Protein AF-A0A075LSC9-F1 (afdb_monomer)

Mean predicted aligned error: 6.49 Å

InterPro domains:
  IPR025498 Protein of unknown function DUF4389 [PF14333] (5-77)

pLDDT: mean 89.45, std 14.28, range [47.25, 98.25]

Secondary structure (DSSP, 8-state):
--HHHHHHHHHHHHHHHHHHHHHHHHHHHHHHHHHHHHHHHHSS--HH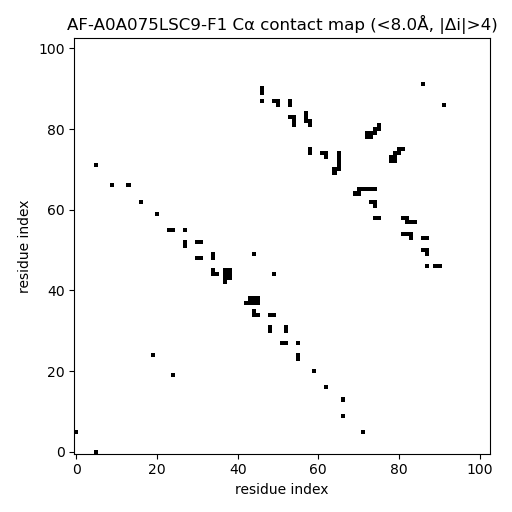HHHHHHHHHHHHHHHHHHHTTS-SPPPTTSSSPP--SS--HHHHHHHS-------

Sequence (103 aa):
MGERIEALVRLPLAILYSIILGIWGFVVEIVVIFHWFYALIFGKRSKSLADFANTYVTYQYDVNRYLYLVTNERAWPAGKELRTLEPTDLEQNVKAPQHPSQL

Foldseek 3Di:
DDPVVLVVVLPVVVVVVCVVLVVLVVVLVVLVVVQVVVCVVVVDGDQVSVVSNQLSVQQVVQCCCSNVVVDSADGPPVHDDRDGPDHPVVVVVVVDDPPPPPD

Solvent-accessible surface area (backbone atoms only — not comparable to full-atom values): 6107 Å² total; per-residue (Å²): 133,57,73,72,55,52,61,58,56,42,57,66,48,49,55,53,50,49,53,52,51,50,58,55,43,55,53,43,54,56,48,49,54,54,46,52,53,43,25,67,76,69,73,46,75,60,62,70,62,50,53,54,48,45,37,52,54,33,47,51,51,42,41,46,35,32,75,71,69,74,38,89,60,46,35,64,92,80,48,45,75,90,55,67,84,69,82,56,72,70,56,50,67,71,66,50,71,82,69,71,81,80,123

Organism: NCBI:txid1343739

Structure (mmCIF, N/CA/C/O backbone):
data_AF-A0A075LSC9-F1
#
_entry.id   AF-A0A075LSC9-F1
#
loop_
_atom_site.group_PDB
_atom_site.id
_atom_site.type_symbol
_atom_site.label_atom_id
_atom_site.label_alt_id
_atom_site.label_comp_id
_atom_site.label_asym_id
_atom_site.label_entity_id
_atom_site.label_seq_id
_atom_site.pdbx_PDB_ins_code
_atom_site.Cartn_x
_atom_site.Cartn_y
_atom_site.Cartn_z
_atom_site.occupancy
_atom_site.B_iso_or_equiv
_atom_site.auth_seq_id
_atom_site.auth_comp_id
_atom_site.auth_asym_id
_atom_site.auth_atom_id
_atom_site.pdbx_PDB_model_num
ATOM 1 N N . MET A 1 1 ? 11.894 4.761 -21.439 1.00 70.12 1 MET A N 1
ATOM 2 C CA . MET A 1 1 ? 12.818 3.635 -21.169 1.00 70.12 1 MET A CA 1
ATOM 3 C C . MET A 1 1 ? 12.284 2.425 -21.924 1.00 70.12 1 MET A C 1
ATOM 5 O O . MET A 1 1 ? 11.075 2.344 -22.072 1.00 70.12 1 MET A O 1
ATOM 9 N N . GLY A 1 2 ? 13.126 1.550 -22.477 1.00 89.25 2 GLY A N 1
ATOM 10 C CA . GLY A 1 2 ? 12.620 0.353 -23.165 1.00 89.25 2 GLY A CA 1
ATOM 11 C C . GLY A 1 2 ? 12.104 -0.698 -22.176 1.00 89.25 2 GLY A C 1
ATOM 12 O O . GLY A 1 2 ? 12.625 -0.780 -21.065 1.00 89.25 2 GLY A O 1
ATOM 13 N N . GLU A 1 3 ? 11.151 -1.537 -22.598 1.00 91.88 3 GLU A N 1
ATOM 14 C CA . GLU A 1 3 ? 10.547 -2.616 -21.782 1.00 91.88 3 GLU A CA 1
ATOM 15 C C . GLU A 1 3 ? 11.590 -3.487 -21.063 1.00 91.88 3 GLU A C 1
ATOM 17 O O . GLU A 1 3 ? 11.474 -3.802 -19.880 1.00 91.88 3 GLU A O 1
ATOM 22 N N . ARG A 1 4 ? 12.678 -3.818 -21.767 1.00 93.38 4 ARG A N 1
ATOM 23 C CA . ARG A 1 4 ? 13.779 -4.641 -21.244 1.00 93.38 4 ARG A CA 1
ATOM 24 C C . ARG A 1 4 ? 14.514 -3.977 -20.080 1.00 93.38 4 ARG A C 1
ATOM 26 O O . ARG A 1 4 ? 14.907 -4.655 -19.140 1.00 93.38 4 ARG A O 1
ATOM 33 N N . ILE A 1 5 ? 14.706 -2.661 -20.146 1.00 94.12 5 ILE A N 1
ATOM 34 C CA . ILE A 1 5 ? 15.394 -1.910 -19.092 1.00 94.12 5 ILE A CA 1
ATOM 35 C C . ILE A 1 5 ? 14.485 -1.808 -17.866 1.00 94.12 5 ILE A C 1
ATOM 37 O O . ILE A 1 5 ? 14.956 -2.010 -16.752 1.00 94.12 5 ILE A O 1
ATOM 41 N N . GLU A 1 6 ? 13.184 -1.573 -18.056 1.00 95.38 6 GLU A N 1
ATOM 42 C CA . GLU A 1 6 ? 12.239 -1.513 -16.934 1.00 95.38 6 GLU A CA 1
ATOM 43 C C . GLU A 1 6 ? 12.130 -2.864 -16.214 1.00 95.38 6 GLU A C 1
ATOM 45 O O . GLU A 1 6 ? 12.089 -2.918 -14.988 1.00 95.38 6 GLU A O 1
ATOM 50 N N . ALA A 1 7 ? 12.159 -3.978 -16.953 1.00 92.38 7 ALA A N 1
ATOM 51 C CA . ALA A 1 7 ? 12.226 -5.314 -16.362 1.00 92.38 7 ALA A CA 1
ATOM 52 C C . ALA A 1 7 ? 13.481 -5.522 -15.488 1.00 92.38 7 ALA A C 1
ATOM 54 O O . ALA A 1 7 ? 13.388 -6.148 -14.436 1.00 92.38 7 ALA A O 1
ATOM 55 N N . LEU A 1 8 ? 14.634 -4.961 -15.869 1.00 94.44 8 LEU A N 1
ATOM 56 C CA . LEU A 1 8 ? 15.851 -5.013 -15.047 1.00 94.44 8 LEU A CA 1
ATOM 57 C C . LEU A 1 8 ? 15.752 -4.105 -13.811 1.00 94.44 8 LEU A C 1
ATOM 59 O O . LE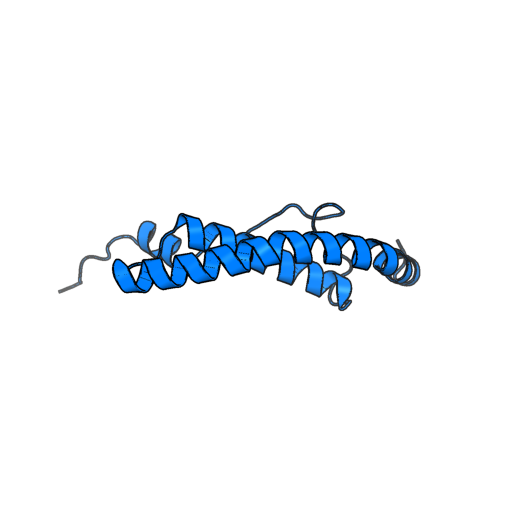U A 1 8 ? 16.127 -4.513 -12.714 1.00 94.44 8 LEU A O 1
ATOM 63 N N . VAL A 1 9 ? 15.203 -2.897 -13.966 1.00 95.31 9 VAL A N 1
ATOM 64 C CA . VAL A 1 9 ? 15.002 -1.927 -12.872 1.00 95.31 9 VAL A CA 1
ATOM 65 C C . VAL A 1 9 ? 13.983 -2.425 -11.838 1.00 95.31 9 VAL A C 1
ATOM 67 O O . VAL A 1 9 ? 14.060 -2.057 -10.664 1.00 95.31 9 VAL A O 1
ATOM 70 N N . ARG A 1 10 ? 13.063 -3.320 -12.223 1.00 94.75 10 ARG A N 1
ATOM 71 C CA . ARG A 1 10 ? 12.140 -3.981 -11.289 1.00 94.75 10 ARG A CA 1
ATOM 72 C C . ARG A 1 10 ? 12.842 -4.762 -10.189 1.00 94.75 10 ARG A C 1
ATOM 74 O O . ARG A 1 10 ? 12.304 -4.786 -9.094 1.00 94.75 10 ARG A O 1
ATOM 81 N N . LEU A 1 11 ? 14.011 -5.359 -10.422 1.00 95.38 11 LEU A N 1
ATOM 82 C CA . LEU A 1 11 ? 14.684 -6.187 -9.411 1.00 95.38 11 LEU A CA 1
ATOM 83 C C . LEU A 1 11 ? 15.062 -5.409 -8.134 1.00 95.38 11 LEU A C 1
ATOM 85 O O . LEU A 1 11 ? 14.611 -5.796 -7.055 1.00 95.38 11 LEU A O 1
ATOM 89 N N . PRO A 1 12 ? 15.822 -4.297 -8.201 1.00 96.75 12 PRO A N 1
ATOM 90 C CA . PRO A 1 12 ? 16.109 -3.505 -7.006 1.00 96.75 12 PRO A CA 1
ATOM 91 C C . PRO A 1 12 ? 14.850 -2.845 -6.425 1.00 96.75 12 PRO A C 1
ATOM 93 O O . PRO A 1 12 ? 14.710 -2.761 -5.205 1.00 96.75 12 PRO A O 1
ATOM 96 N N . LEU A 1 13 ? 13.904 -2.419 -7.271 1.00 96.56 13 LEU A N 1
ATOM 97 C CA . LEU A 1 13 ? 12.643 -1.844 -6.793 1.00 96.56 13 LEU A CA 1
ATOM 98 C C . LEU A 1 13 ? 11.758 -2.871 -6.083 1.00 96.56 13 LEU A C 1
ATOM 100 O O . LEU A 1 13 ? 11.090 -2.516 -5.120 1.00 96.56 13 LEU A O 1
ATOM 104 N N . ALA A 1 14 ? 11.783 -4.139 -6.493 1.00 96.88 14 ALA A N 1
ATOM 105 C CA . ALA A 1 14 ? 11.066 -5.212 -5.816 1.00 96.88 14 ALA A CA 1
ATOM 106 C C . ALA A 1 14 ? 11.551 -5.365 -4.376 1.00 96.88 14 ALA A C 1
ATOM 108 O O . ALA A 1 14 ? 10.730 -5.471 -3.469 1.00 96.88 14 ALA A O 1
ATOM 109 N N . ILE A 1 15 ? 12.866 -5.302 -4.151 1.00 97.69 15 ILE A N 1
ATOM 110 C CA . ILE A 1 15 ? 13.450 -5.347 -2.805 1.00 97.69 15 ILE A CA 1
ATOM 111 C C . ILE A 1 15 ? 12.982 -4.140 -1.984 1.00 97.69 15 ILE A C 1
ATOM 113 O O . ILE A 1 15 ? 12.474 -4.313 -0.878 1.00 97.69 15 ILE A O 1
ATOM 117 N N . LEU A 1 16 ? 13.089 -2.928 -2.541 1.00 97.50 16 LEU A N 1
ATOM 118 C CA . LEU A 1 16 ? 12.649 -1.703 -1.870 1.00 97.50 16 LEU A CA 1
ATOM 119 C C . LEU A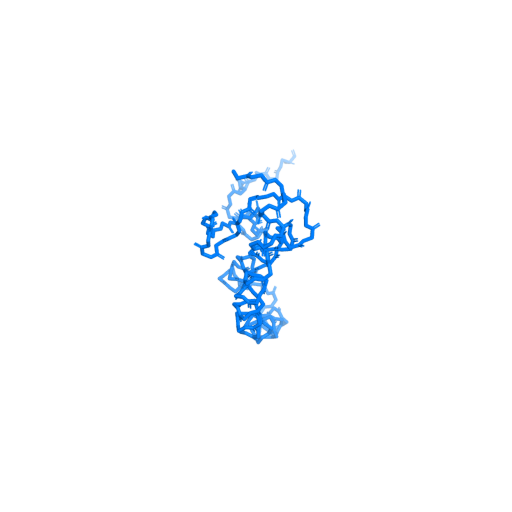 1 16 ? 11.165 -1.768 -1.480 1.00 97.50 16 LEU A C 1
ATOM 121 O O . LEU A 1 16 ? 10.818 -1.544 -0.321 1.00 97.50 16 LEU A O 1
ATOM 125 N N . TYR A 1 17 ? 10.290 -2.107 -2.428 1.00 97.69 17 TYR A N 1
ATOM 126 C CA . TYR A 1 17 ? 8.857 -2.194 -2.174 1.00 97.69 17 TYR A CA 1
ATOM 127 C C . TYR A 1 17 ? 8.508 -3.309 -1.192 1.00 97.69 17 TYR A C 1
ATOM 129 O O . TYR A 1 17 ? 7.618 -3.117 -0.371 1.00 97.69 17 TYR A O 1
ATOM 137 N N . SER A 1 18 ? 9.221 -4.437 -1.217 1.00 97.00 18 SER A N 1
ATOM 138 C CA . SER A 1 18 ? 8.998 -5.532 -0.265 1.00 97.00 18 SER A CA 1
ATOM 139 C C . SER A 1 18 ? 9.302 -5.100 1.170 1.00 97.00 18 SER A C 1
ATOM 141 O O . SER A 1 18 ? 8.549 -5.435 2.079 1.00 97.00 18 SER A O 1
ATOM 143 N N . ILE A 1 19 ? 10.358 -4.306 1.381 1.00 98.06 19 ILE A N 1
ATOM 144 C CA . ILE A 1 19 ? 10.688 -3.748 2.702 1.00 98.06 19 ILE A CA 1
ATOM 145 C C . ILE A 1 19 ? 9.591 -2.783 3.168 1.00 98.06 19 ILE A C 1
ATOM 147 O O . ILE A 1 19 ? 9.112 -2.899 4.296 1.00 98.06 19 ILE A O 1
ATOM 151 N N . ILE A 1 20 ? 9.157 -1.860 2.302 1.00 97.62 20 ILE A N 1
ATOM 152 C CA . ILE A 1 20 ? 8.105 -0.887 2.639 1.00 97.62 20 ILE A CA 1
ATOM 153 C C . ILE A 1 20 ? 6.787 -1.609 2.951 1.00 97.62 20 ILE A C 1
ATOM 155 O O . ILE A 1 20 ? 6.173 -1.344 3.985 1.00 97.62 20 ILE A O 1
ATOM 159 N N . LEU A 1 21 ? 6.370 -2.543 2.090 1.00 97.88 21 LEU A N 1
ATOM 160 C CA . LEU A 1 21 ? 5.150 -3.327 2.283 1.00 97.88 21 LEU A CA 1
ATOM 161 C C . LEU A 1 21 ? 5.213 -4.206 3.526 1.00 97.88 21 LEU A C 1
ATOM 163 O O . LEU A 1 21 ? 4.190 -4.346 4.188 1.00 97.88 21 LEU A O 1
ATOM 167 N N . GLY A 1 22 ? 6.377 -4.772 3.850 1.00 97.81 22 GLY A N 1
ATOM 168 C CA . GLY A 1 22 ? 6.563 -5.590 5.043 1.00 97.81 22 GLY A CA 1
ATOM 169 C C . GLY A 1 22 ? 6.416 -4.777 6.327 1.00 97.81 22 GLY A C 1
ATOM 170 O O . GLY A 1 22 ? 5.633 -5.141 7.198 1.00 97.81 22 GLY A O 1
ATOM 171 N N . ILE A 1 23 ? 7.115 -3.641 6.431 1.00 98.25 23 ILE A N 1
ATOM 172 C CA . ILE A 1 23 ? 7.067 -2.793 7.633 1.00 98.25 23 ILE A CA 1
ATOM 173 C C . ILE A 1 23 ? 5.680 -2.162 7.799 1.00 98.25 23 ILE A C 1
ATOM 175 O O . ILE A 1 23 ? 5.089 -2.242 8.875 1.00 98.25 23 ILE A O 1
ATOM 179 N N . TRP A 1 24 ? 5.138 -1.542 6.744 1.00 98.12 24 TRP A N 1
ATOM 180 C CA . TRP A 1 24 ? 3.820 -0.906 6.819 1.00 98.12 24 TRP A CA 1
ATOM 181 C C . TRP A 1 24 ? 2.711 -1.953 6.981 1.00 98.12 24 TRP A C 1
ATOM 183 O O . TRP A 1 24 ? 1.810 -1.769 7.796 1.00 98.12 24 TRP A O 1
ATOM 193 N N . GLY A 1 25 ? 2.817 -3.089 6.288 1.00 97.94 25 GLY A N 1
ATOM 194 C CA . GLY A 1 25 ? 1.874 -4.201 6.402 1.00 97.94 25 GLY A CA 1
ATOM 195 C C . GLY A 1 25 ? 1.791 -4.752 7.814 1.00 97.94 25 GLY A C 1
ATOM 196 O O . GLY A 1 25 ? 0.693 -4.880 8.340 1.00 97.94 25 GLY A O 1
ATOM 197 N N . PHE A 1 26 ? 2.931 -4.948 8.478 1.00 98.25 26 PHE A N 1
ATOM 198 C CA . PHE A 1 26 ? 2.959 -5.380 9.874 1.00 98.25 26 PHE A CA 1
ATOM 199 C C . PHE A 1 26 ? 2.205 -4.415 10.806 1.00 98.25 26 PHE A C 1
ATOM 201 O O . PHE A 1 26 ? 1.427 -4.835 11.663 1.00 98.25 26 PHE A O 1
ATOM 208 N N . VAL A 1 27 ? 2.370 -3.102 10.614 1.00 98.25 27 VAL A N 1
ATOM 209 C CA . VAL A 1 27 ? 1.608 -2.095 11.374 1.00 98.25 27 VAL A CA 1
ATOM 210 C C . VAL A 1 27 ? 0.112 -2.179 11.056 1.00 98.25 27 VAL A C 1
ATOM 212 O O . VAL A 1 27 ? -0.719 -2.079 11.958 1.00 98.25 27 VAL A O 1
ATOM 215 N N . VAL A 1 28 ? -0.248 -2.378 9.787 1.00 97.94 28 VAL A N 1
ATOM 216 C CA . VAL A 1 28 ? -1.645 -2.495 9.350 1.00 97.94 28 VAL A CA 1
ATOM 217 C C . VAL A 1 28 ? -2.303 -3.755 9.901 1.00 97.94 28 VAL A C 1
ATOM 219 O O . VAL A 1 28 ? -3.446 -3.676 10.334 1.00 97.94 28 VAL A O 1
ATOM 222 N N . GLU A 1 29 ? -1.603 -4.885 9.968 1.00 97.81 29 GLU A N 1
ATOM 223 C CA . GLU A 1 29 ? -2.107 -6.115 10.590 1.00 97.81 29 GLU A CA 1
ATOM 224 C C . GLU A 1 29 ? -2.500 -5.876 12.052 1.00 97.81 29 GLU A C 1
ATOM 226 O O . GLU A 1 29 ? -3.612 -6.214 12.465 1.00 97.81 29 GLU A O 1
ATOM 231 N N . ILE A 1 30 ? -1.638 -5.199 12.818 1.00 97.94 30 ILE A N 1
ATOM 232 C CA . ILE A 1 30 ? -1.933 -4.807 14.202 1.00 97.94 30 ILE A CA 1
ATOM 233 C C . ILE A 1 30 ? -3.158 -3.880 14.252 1.00 97.94 30 ILE A C 1
ATOM 235 O O . ILE A 1 30 ? -4.070 -4.091 15.057 1.00 97.94 30 ILE A O 1
ATOM 239 N N . VAL A 1 31 ? -3.214 -2.870 13.377 1.00 97.06 31 VAL A N 1
ATOM 240 C CA . VAL A 1 31 ? -4.351 -1.939 13.283 1.00 97.06 31 VAL A CA 1
ATOM 241 C C . VAL A 1 31 ? -5.655 -2.672 12.976 1.00 97.06 31 VAL A C 1
ATOM 243 O O . VAL A 1 31 ? -6.664 -2.382 13.613 1.00 97.06 31 VAL A O 1
ATOM 246 N N . VAL A 1 32 ? -5.650 -3.629 12.049 1.00 96.88 32 VAL A N 1
ATOM 247 C CA . VAL A 1 32 ? -6.833 -4.410 11.664 1.00 96.88 32 VAL A CA 1
ATOM 248 C C . VAL A 1 32 ? -7.332 -5.255 12.831 1.00 96.88 32 VAL A C 1
ATOM 250 O O . VAL A 1 32 ? -8.538 -5.282 13.076 1.00 96.88 32 VAL A O 1
ATOM 253 N N . ILE A 1 33 ? -6.432 -5.878 13.599 1.00 97.44 33 ILE A N 1
ATOM 254 C CA . ILE A 1 33 ? -6.803 -6.626 14.808 1.00 97.44 33 ILE A CA 1
ATOM 255 C C . ILE A 1 33 ? -7.521 -5.701 15.800 1.00 97.44 33 ILE A C 1
ATOM 257 O O . ILE A 1 33 ? -8.629 -6.008 16.245 1.00 97.44 33 ILE A O 1
ATOM 261 N N . PHE A 1 34 ? -6.951 -4.531 16.106 1.00 96.50 34 PHE A N 1
ATOM 262 C CA . PHE A 1 34 ? -7.601 -3.561 16.995 1.00 96.50 34 PHE A CA 1
ATOM 263 C C . PHE A 1 34 ? -8.918 -3.026 16.431 1.00 96.50 34 PHE A C 1
ATOM 265 O O . PHE A 1 34 ? -9.885 -2.849 17.171 1.00 96.50 34 PHE A O 1
ATOM 272 N N . HIS A 1 35 ? -8.980 -2.771 15.126 1.00 96.50 35 HIS A N 1
ATOM 273 C CA . HIS A 1 35 ? -10.170 -2.256 14.457 1.00 96.50 35 HIS A CA 1
ATOM 274 C C . HIS A 1 35 ? -11.314 -3.270 14.478 1.00 96.50 35 HIS A C 1
ATOM 276 O O . HIS A 1 35 ? -12.467 -2.882 14.669 1.00 96.50 35 HIS A O 1
ATOM 282 N N . TRP A 1 36 ? -10.999 -4.559 14.362 1.00 97.62 36 TRP A N 1
ATOM 283 C CA . TRP A 1 36 ? -11.955 -5.648 14.522 1.00 97.62 36 TRP A CA 1
ATOM 284 C C . TRP A 1 36 ? -12.543 -5.679 15.937 1.00 97.62 36 TRP A C 1
ATOM 286 O O . TRP A 1 36 ? -13.765 -5.646 16.089 1.00 97.62 36 TRP A O 1
ATOM 296 N N . PHE A 1 37 ? -11.702 -5.626 16.978 1.00 97.31 37 PHE A N 1
ATOM 297 C CA . PHE A 1 37 ? -12.182 -5.529 18.364 1.00 97.31 37 PHE A CA 1
ATOM 298 C C . PHE A 1 37 ? -13.015 -4.265 18.600 1.00 97.31 37 PHE A C 1
ATOM 300 O O . PHE A 1 37 ? -14.069 -4.325 19.233 1.00 97.31 37 PHE A O 1
ATOM 307 N N . TYR A 1 38 ? -12.582 -3.127 18.056 1.00 95.94 38 TYR A N 1
ATOM 308 C CA . TYR A 1 38 ? -13.327 -1.873 18.130 1.00 95.94 38 TYR A CA 1
ATOM 309 C C . TYR A 1 38 ? -14.729 -2.023 17.522 1.00 95.94 38 TYR A 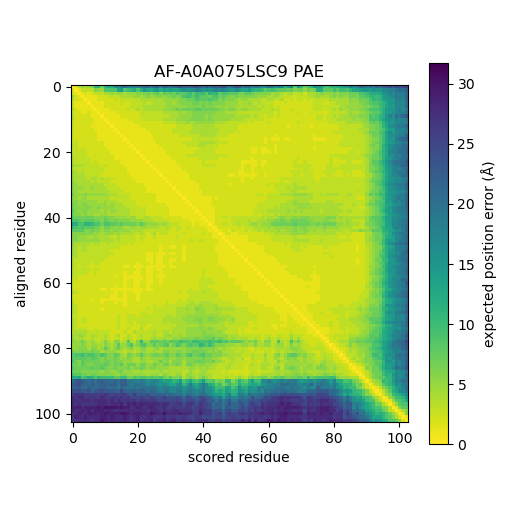C 1
ATOM 311 O O . TYR A 1 38 ? -15.715 -1.605 18.128 1.00 95.94 38 TYR A O 1
ATOM 319 N N . ALA A 1 39 ? -14.837 -2.659 16.353 1.00 96.12 39 ALA A N 1
ATOM 320 C CA . ALA A 1 39 ? -16.118 -2.892 15.698 1.00 96.12 39 ALA A CA 1
ATOM 321 C C . ALA A 1 39 ? -17.045 -3.792 16.526 1.00 96.12 39 ALA A C 1
ATOM 323 O O . ALA A 1 39 ? -18.237 -3.502 16.611 1.00 96.12 39 ALA A O 1
ATOM 324 N N . LEU A 1 40 ? -16.506 -4.829 17.174 1.00 97.31 40 LEU A N 1
ATOM 325 C CA . LEU A 1 40 ? -17.285 -5.722 18.035 1.00 97.31 40 LEU A CA 1
ATOM 326 C C . LEU A 1 40 ? -17.791 -5.038 19.308 1.00 97.31 40 LEU A C 1
ATOM 328 O O . LEU A 1 40 ? -18.942 -5.230 19.685 1.00 97.31 40 LEU A O 1
ATOM 332 N N . ILE A 1 41 ? -16.948 -4.239 19.966 1.00 97.25 41 ILE A N 1
ATOM 333 C CA . ILE A 1 41 ? -17.290 -3.605 21.247 1.00 97.25 41 ILE A CA 1
ATOM 334 C C . ILE A 1 41 ? -18.245 -2.424 21.042 1.00 97.25 41 ILE A C 1
ATOM 336 O O . ILE A 1 41 ? -19.204 -2.263 21.792 1.00 97.25 41 ILE A O 1
ATOM 340 N N . PHE A 1 42 ? -17.991 -1.587 20.033 1.00 95.88 42 PHE A N 1
ATOM 341 C CA . PHE A 1 42 ? -18.748 -0.351 19.812 1.00 95.88 42 PHE A CA 1
ATOM 342 C C . PHE A 1 42 ? -19.858 -0.485 18.764 1.00 95.88 42 PHE A C 1
ATOM 344 O O . PHE A 1 42 ? -20.576 0.485 18.520 1.00 95.88 42 PHE A O 1
ATOM 351 N N . GLY A 1 43 ? -19.978 -1.641 18.102 1.00 94.88 43 GLY A N 1
ATOM 352 C CA . GLY A 1 43 ? -20.961 -1.877 17.040 1.00 94.88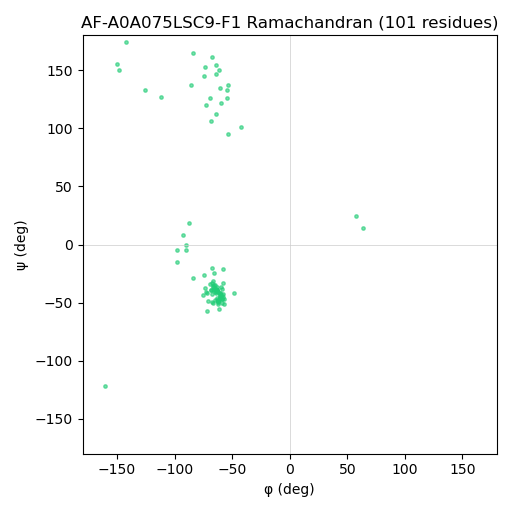 43 GLY A CA 1
ATOM 353 C C . GLY A 1 43 ? -20.767 -1.000 15.796 1.00 94.88 43 GLY A C 1
ATOM 354 O O . GLY A 1 43 ? -21.676 -0.876 14.980 1.00 94.88 43 GLY A O 1
ATOM 355 N N . LYS A 1 44 ? -19.608 -0.345 15.647 1.00 92.00 44 LYS A N 1
ATOM 356 C CA . LYS A 1 44 ? -19.301 0.553 14.525 1.00 92.00 44 LYS A CA 1
ATOM 357 C C . LYS A 1 44 ? -17.818 0.525 14.179 1.00 92.00 44 LYS A C 1
ATOM 359 O O . LYS A 1 44 ? -16.969 0.360 15.049 1.00 92.00 44 LYS A O 1
ATOM 364 N N . ARG A 1 45 ? -17.486 0.756 12.909 1.00 93.25 45 ARG A N 1
ATOM 365 C CA . ARG A 1 45 ? -16.094 0.854 12.449 1.00 93.25 45 ARG A CA 1
ATOM 366 C C . ARG A 1 45 ? -15.563 2.275 12.629 1.00 93.25 45 ARG A C 1
ATOM 368 O O . ARG A 1 45 ? -16.242 3.244 12.307 1.00 93.25 45 ARG A O 1
ATOM 375 N N . SER A 1 46 ? -14.323 2.396 13.101 1.00 93.12 46 SER A N 1
ATOM 376 C CA . SER A 1 46 ? -13.602 3.674 13.095 1.00 93.12 46 SER A CA 1
ATOM 377 C C . SER A 1 46 ? -13.240 4.089 11.666 1.00 93.12 46 SER A C 1
ATOM 379 O O . SER A 1 46 ? -12.593 3.317 10.956 1.00 93.12 46 SER A O 1
ATOM 381 N N . LYS A 1 47 ? -13.621 5.310 11.265 1.00 92.19 47 LYS A N 1
ATOM 382 C CA . LYS A 1 47 ? -13.276 5.883 9.954 1.00 92.19 47 LYS A CA 1
ATOM 383 C C . LYS A 1 47 ? -11.763 6.018 9.777 1.00 92.19 47 LYS A C 1
ATOM 385 O O . LYS A 1 47 ? -11.223 5.551 8.789 1.00 92.19 47 LYS A O 1
ATOM 390 N N . SER A 1 48 ? -11.069 6.565 10.774 1.00 91.62 48 SER A N 1
ATOM 391 C CA . SER A 1 48 ? -9.620 6.787 10.688 1.00 91.62 48 SER A CA 1
ATOM 392 C C . SER A 1 48 ? -8.826 5.485 10.521 1.00 91.62 48 SER A C 1
ATOM 394 O O . SER A 1 48 ? -7.904 5.443 9.710 1.00 91.62 48 SER A O 1
ATOM 396 N N . LEU A 1 49 ? -9.205 4.413 11.230 1.00 93.88 49 LEU A N 1
ATOM 397 C CA . LEU A 1 49 ? -8.552 3.105 11.075 1.00 93.88 49 LEU A CA 1
ATOM 398 C C . LEU A 1 49 ? -8.853 2.491 9.700 1.00 93.88 49 LEU A C 1
ATOM 400 O O . LEU A 1 49 ? -7.955 1.933 9.072 1.00 93.88 49 LEU A O 1
ATOM 404 N N . ALA A 1 50 ? -10.090 2.651 9.211 1.00 94.56 50 ALA A N 1
ATOM 405 C CA . ALA A 1 50 ? -10.481 2.201 7.878 1.00 94.56 50 ALA A CA 1
ATOM 406 C C . ALA A 1 50 ? -9.677 2.920 6.787 1.00 94.56 50 ALA A C 1
ATOM 408 O O . ALA A 1 50 ? -9.128 2.266 5.906 1.00 94.56 50 ALA A O 1
ATOM 409 N N . ASP A 1 51 ? -9.572 4.247 6.863 1.00 94.56 51 ASP A N 1
ATOM 410 C CA . ASP A 1 51 ? -8.877 5.060 5.863 1.00 94.56 51 ASP A CA 1
ATOM 411 C C . ASP A 1 51 ? -7.364 4.773 5.855 1.00 94.56 51 ASP A C 1
ATOM 413 O O . ASP A 1 51 ? -6.743 4.702 4.790 1.00 94.56 51 ASP A O 1
ATOM 417 N N . PHE A 1 52 ? -6.771 4.526 7.030 1.00 94.75 52 PHE A N 1
ATOM 418 C CA . PHE A 1 52 ? -5.370 4.116 7.145 1.00 94.75 52 PHE A CA 1
ATOM 419 C C . PHE A 1 52 ? -5.112 2.770 6.455 1.00 94.75 52 PHE A C 1
ATOM 421 O O . PHE A 1 52 ? -4.218 2.667 5.611 1.00 94.75 52 PHE A O 1
ATOM 428 N N . ALA A 1 53 ? -5.922 1.752 6.763 1.00 95.94 53 ALA A N 1
ATOM 429 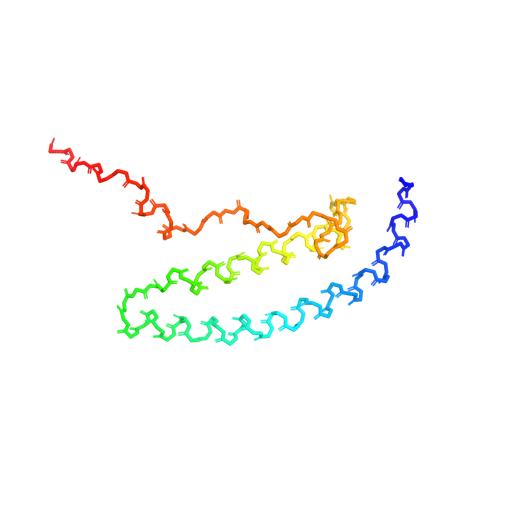C CA . ALA A 1 53 ? -5.812 0.445 6.123 1.00 95.94 53 ALA A CA 1
ATOM 430 C C . ALA A 1 53 ? -6.083 0.530 4.609 1.00 95.94 53 ALA A C 1
ATOM 432 O O . ALA A 1 53 ? -5.373 -0.086 3.818 1.00 95.94 53 ALA A O 1
ATOM 433 N N . ASN A 1 54 ? -7.052 1.346 4.188 1.00 96.31 54 ASN A N 1
ATOM 434 C CA . ASN A 1 54 ? -7.397 1.537 2.780 1.00 96.31 54 ASN A CA 1
ATOM 435 C C . ASN A 1 54 ? -6.246 2.157 1.967 1.00 96.31 54 ASN A C 1
ATOM 437 O O . ASN A 1 54 ? -5.961 1.727 0.847 1.00 96.31 54 ASN A O 1
ATOM 441 N N . THR A 1 55 ? -5.538 3.128 2.553 1.00 95.69 55 THR A N 1
ATOM 442 C CA . THR A 1 55 ? -4.339 3.725 1.942 1.00 95.69 55 THR A CA 1
ATOM 443 C C . THR A 1 55 ? -3.261 2.663 1.712 1.00 95.69 55 THR A C 1
ATOM 445 O O . THR A 1 55 ? -2.692 2.583 0.622 1.00 95.69 55 THR A O 1
ATOM 448 N N . TYR A 1 56 ? -3.019 1.795 2.702 1.00 96.56 56 TYR A N 1
ATOM 449 C CA . TYR A 1 56 ? -2.074 0.686 2.559 1.00 96.56 56 TYR A CA 1
ATOM 450 C C . TYR A 1 56 ? -2.504 -0.320 1.483 1.00 96.56 56 TYR A C 1
ATOM 452 O O . TYR A 1 56 ? -1.692 -0.689 0.640 1.00 96.56 56 TYR A O 1
ATOM 460 N N . VAL A 1 57 ? -3.774 -0.738 1.463 1.00 96.94 57 VAL A N 1
ATOM 461 C CA . VAL A 1 57 ? -4.277 -1.705 0.470 1.00 96.94 57 VAL A CA 1
ATOM 462 C C . VAL A 1 57 ? -4.190 -1.134 -0.948 1.00 96.94 57 VAL A C 1
ATOM 464 O O . VAL A 1 57 ? -3.763 -1.829 -1.872 1.00 96.94 57 VAL A O 1
ATOM 467 N N . THR A 1 58 ? -4.509 0.152 -1.123 1.00 96.94 58 THR A N 1
ATOM 468 C CA . THR A 1 58 ? -4.303 0.855 -2.397 1.00 96.94 58 THR A CA 1
ATOM 469 C C . THR A 1 58 ? -2.829 0.837 -2.807 1.00 96.94 58 THR A C 1
ATOM 471 O O . THR A 1 58 ? -2.501 0.514 -3.952 1.00 96.94 58 THR A O 1
ATOM 474 N N . TYR A 1 59 ? -1.929 1.151 -1.874 1.00 97.12 59 TYR A N 1
ATOM 475 C CA . TYR A 1 59 ? -0.495 1.121 -2.127 1.00 97.12 59 TYR A CA 1
ATOM 476 C C . TYR A 1 59 ? -0.008 -0.281 -2.524 1.00 97.12 59 TYR A C 1
ATOM 478 O O . TYR A 1 59 ? 0.708 -0.433 -3.515 1.00 97.12 59 TYR A O 1
ATOM 486 N N . GLN A 1 60 ? -0.450 -1.318 -1.811 1.00 97.44 60 GLN A N 1
ATOM 487 C CA . GLN A 1 60 ? -0.125 -2.712 -2.101 1.00 97.44 60 GLN A CA 1
ATOM 488 C C . GLN A 1 60 ? -0.599 -3.132 -3.497 1.00 97.44 60 GLN A C 1
ATOM 490 O O . GLN A 1 60 ? 0.157 -3.758 -4.242 1.00 97.44 60 GLN A O 1
ATOM 495 N N . TYR A 1 61 ? -1.818 -2.752 -3.886 1.00 97.31 61 TYR A N 1
ATOM 496 C CA . TYR A 1 61 ? -2.329 -2.977 -5.238 1.00 97.31 61 TYR A CA 1
ATOM 497 C C . TYR A 1 61 ? -1.439 -2.315 -6.294 1.00 97.31 61 TYR A C 1
ATOM 499 O O . TYR A 1 61 ? -1.056 -2.936 -7.288 1.00 97.31 61 TYR A O 1
ATOM 507 N N . ASP A 1 62 ? -1.072 -1.059 -6.060 1.00 96.69 62 ASP A N 1
ATOM 508 C CA . ASP A 1 62 ? -0.252 -0.280 -6.972 1.00 96.69 62 ASP A CA 1
ATOM 509 C C . ASP A 1 62 ? 1.164 -0.870 -7.140 1.00 96.69 62 ASP A C 1
ATOM 511 O O . ASP A 1 62 ? 1.655 -0.943 -8.270 1.00 96.69 62 ASP A O 1
ATOM 515 N N . VAL A 1 63 ? 1.784 -1.352 -6.056 1.00 97.25 63 VAL A N 1
ATOM 516 C CA . VAL A 1 63 ? 3.057 -2.096 -6.093 1.00 97.25 63 VAL A CA 1
ATOM 517 C C . VAL A 1 63 ? 2.903 -3.407 -6.862 1.00 97.25 63 VAL A C 1
ATOM 519 O O . VAL A 1 63 ? 3.706 -3.698 -7.748 1.00 97.25 63 VAL A O 1
ATOM 522 N N . ASN A 1 64 ? 1.858 -4.185 -6.573 1.00 97.38 64 ASN A N 1
ATOM 523 C CA . ASN A 1 64 ? 1.620 -5.473 -7.220 1.00 97.38 64 ASN A CA 1
ATOM 524 C C . ASN A 1 64 ? 1.443 -5.320 -8.732 1.00 97.38 64 ASN A C 1
ATOM 526 O O . ASN A 1 64 ? 2.030 -6.081 -9.496 1.00 97.38 64 ASN A O 1
ATOM 530 N N . ARG A 1 65 ? 0.709 -4.302 -9.195 1.00 96.94 65 ARG A N 1
ATOM 531 C CA . ARG A 1 65 ? 0.575 -4.037 -10.636 1.00 96.94 65 ARG A CA 1
ATOM 532 C C . ARG A 1 65 ? 1.918 -3.785 -11.316 1.00 96.94 65 ARG A C 1
ATOM 534 O O . ARG A 1 65 ? 2.116 -4.223 -12.448 1.00 96.94 65 ARG A O 1
ATOM 541 N N . TYR A 1 66 ? 2.830 -3.088 -10.645 1.00 96.12 66 TYR A N 1
ATOM 542 C CA . TYR A 1 66 ? 4.168 -2.846 -11.171 1.00 96.12 66 TYR A CA 1
ATOM 543 C C . TYR A 1 66 ? 5.019 -4.126 -11.177 1.00 96.12 66 TYR A C 1
ATOM 545 O O . TYR A 1 66 ? 5.617 -4.466 -12.202 1.00 96.12 66 TYR A O 1
ATOM 553 N N . LEU A 1 67 ? 5.053 -4.856 -10.056 1.00 96.12 67 LEU A N 1
ATOM 554 C CA . LEU A 1 67 ? 5.887 -6.050 -9.891 1.00 96.12 67 LEU A CA 1
ATOM 555 C C . LEU A 1 67 ? 5.421 -7.238 -10.737 1.00 96.12 67 LEU A C 1
ATOM 557 O O . LEU A 1 67 ? 6.262 -7.961 -11.260 1.00 96.12 67 LEU A O 1
ATOM 561 N N . TYR A 1 68 ? 4.113 -7.395 -10.942 1.00 96.56 68 TYR A N 1
ATOM 562 C CA . TYR A 1 68 ? 3.531 -8.438 -11.793 1.00 96.56 68 TYR A CA 1
ATOM 563 C C . TYR A 1 68 ? 3.411 -8.033 -13.268 1.00 96.56 68 TYR A C 1
ATOM 565 O O . TYR A 1 68 ? 2.660 -8.650 -14.017 1.00 96.56 68 TYR A O 1
ATOM 573 N N . LEU A 1 69 ? 4.151 -7.002 -13.698 1.00 95.19 69 LEU A N 1
ATOM 574 C CA . LEU A 1 69 ? 4.224 -6.551 -15.094 1.00 95.19 69 LEU A CA 1
ATOM 575 C C . LEU A 1 69 ? 2.860 -6.173 -15.709 1.00 95.19 69 LEU A C 1
ATOM 577 O O . LEU A 1 69 ? 2.703 -6.165 -16.926 1.00 95.19 69 LEU A O 1
ATOM 581 N N . VAL A 1 70 ? 1.878 -5.806 -14.882 1.00 97.00 70 VAL A N 1
ATOM 582 C CA . VAL A 1 70 ? 0.574 -5.294 -15.340 1.00 97.00 70 VAL A CA 1
ATOM 583 C C . VAL A 1 70 ? 0.713 -3.856 -15.853 1.00 97.00 70 VAL A C 1
ATOM 585 O O . VAL A 1 70 ? -0.082 -3.396 -16.669 1.00 97.00 70 VAL A O 1
ATOM 588 N N . THR A 1 71 ? 1.711 -3.118 -15.359 1.00 95.00 71 THR A N 1
ATOM 589 C CA . THR A 1 71 ? 2.043 -1.757 -15.796 1.00 95.00 71 THR A CA 1
ATOM 590 C C . THR A 1 71 ? 3.538 -1.465 -15.646 1.00 95.00 71 THR A C 1
ATOM 592 O O . THR A 1 71 ? 4.212 -2.049 -14.794 1.00 95.00 71 THR A O 1
ATOM 595 N N . ASN A 1 72 ? 4.045 -0.517 -16.440 1.00 94.94 72 ASN A N 1
ATOM 596 C CA . ASN A 1 72 ? 5.369 0.100 -16.272 1.00 94.94 72 ASN A CA 1
ATOM 597 C C . ASN A 1 72 ? 5.337 1.349 -15.372 1.00 94.94 72 ASN A C 1
ATOM 599 O O . ASN A 1 72 ? 6.369 1.966 -15.125 1.00 94.94 72 ASN A O 1
ATOM 603 N N . GLU A 1 73 ? 4.165 1.733 -14.866 1.00 93.75 73 GLU A N 1
ATOM 604 C CA . GLU A 1 73 ? 4.045 2.811 -13.887 1.00 93.75 73 GLU A CA 1
ATOM 605 C C . GLU A 1 73 ? 4.563 2.365 -12.518 1.00 93.75 73 GLU A C 1
ATOM 607 O O . GLU A 1 73 ? 4.029 1.441 -11.902 1.00 93.75 73 GLU A O 1
ATOM 612 N N . ARG A 1 74 ? 5.585 3.061 -12.021 1.00 94.38 74 ARG A N 1
ATOM 613 C CA . ARG A 1 74 ? 6.185 2.807 -10.708 1.00 94.38 74 ARG A CA 1
ATOM 614 C C . ARG A 1 74 ? 5.277 3.310 -9.585 1.00 94.38 74 ARG A C 1
ATOM 616 O O . ARG A 1 74 ? 4.629 4.351 -9.716 1.00 94.38 74 ARG A O 1
ATOM 623 N N . ALA A 1 75 ? 5.257 2.592 -8.467 1.00 94.81 75 ALA A N 1
ATOM 624 C CA . ALA A 1 75 ? 4.578 3.013 -7.243 1.00 94.81 75 ALA A CA 1
ATOM 625 C C . ALA A 1 75 ? 5.460 3.956 -6.404 1.00 94.81 75 ALA A C 1
ATOM 627 O O . ALA A 1 75 ? 6.681 4.027 -6.598 1.00 94.81 75 ALA A O 1
ATOM 628 N N . TRP A 1 76 ? 4.857 4.649 -5.438 1.00 94.50 76 TRP A N 1
ATOM 629 C CA . TRP A 1 76 ? 5.587 5.443 -4.449 1.00 94.50 76 TRP A CA 1
ATOM 630 C C . TRP A 1 76 ? 6.664 4.589 -3.742 1.00 94.50 76 TRP A C 1
ATOM 632 O O . TRP A 1 76 ? 6.392 3.433 -3.402 1.00 94.50 76 TRP A O 1
ATOM 642 N N . PRO A 1 77 ? 7.891 5.091 -3.515 1.00 92.31 77 PRO A N 1
ATOM 643 C CA . PRO A 1 77 ? 8.352 6.470 -3.725 1.00 92.31 77 PRO A CA 1
ATOM 644 C C . PRO A 1 77 ? 8.936 6.760 -5.118 1.00 92.31 77 PRO A C 1
ATOM 646 O O . PRO A 1 77 ? 9.277 7.900 -5.408 1.00 92.31 77 PRO A O 1
ATOM 649 N N . ALA A 1 78 ? 9.075 5.758 -5.989 1.00 91.56 78 ALA A N 1
ATOM 650 C CA . ALA A 1 78 ? 9.806 5.882 -7.257 1.00 91.56 78 ALA A CA 1
ATOM 651 C C . ALA A 1 78 ? 8.934 6.271 -8.469 1.00 91.56 78 ALA A C 1
ATOM 653 O O . ALA A 1 78 ? 9.400 6.215 -9.610 1.00 91.56 78 ALA A O 1
ATOM 654 N N . GLY A 1 79 ? 7.667 6.616 -8.245 1.00 91.62 79 GLY A N 1
ATOM 655 C CA . GLY A 1 79 ? 6.715 6.949 -9.299 1.00 91.62 79 GLY A CA 1
ATOM 656 C C . GLY A 1 79 ? 5.533 7.738 -8.763 1.00 91.62 79 GLY A C 1
ATOM 657 O O . GLY A 1 79 ? 5.722 8.816 -8.208 1.00 91.62 79 GLY A O 1
ATOM 658 N N . LYS A 1 80 ? 4.316 7.221 -8.942 1.00 90.25 80 LYS A N 1
ATOM 659 C CA . LYS A 1 80 ? 3.103 7.923 -8.500 1.00 90.25 80 LYS A CA 1
ATOM 660 C C . LYS A 1 80 ? 3.076 8.139 -6.988 1.00 90.25 80 LYS A C 1
ATOM 662 O O . LYS A 1 80 ? 3.593 7.319 -6.231 1.00 90.25 80 LYS A O 1
ATOM 667 N N . GLU A 1 81 ? 2.424 9.218 -6.575 1.00 91.12 81 GLU A N 1
ATOM 668 C CA . GLU A 1 81 ? 2.164 9.507 -5.168 1.00 91.12 81 GLU A CA 1
ATOM 669 C C . GLU A 1 81 ? 1.177 8.510 -4.554 1.00 91.12 81 GLU A C 1
ATOM 671 O O . GLU A 1 81 ? 0.435 7.810 -5.254 1.00 91.12 81 GLU A O 1
ATOM 676 N N . LEU A 1 82 ? 1.181 8.450 -3.222 1.00 90.12 82 LEU A N 1
ATOM 677 C CA . LEU A 1 82 ? 0.181 7.701 -2.475 1.00 90.12 82 LEU A CA 1
ATOM 678 C C . LEU A 1 82 ? -1.203 8.279 -2.774 1.00 90.12 82 LEU A C 1
ATOM 680 O O . LEU A 1 82 ? -1.409 9.491 -2.766 1.00 90.12 82 LEU A O 1
ATOM 684 N N . ARG A 1 83 ? -2.156 7.392 -3.034 1.00 86.75 83 ARG A N 1
ATOM 685 C CA . ARG A 1 83 ? -3.538 7.745 -3.346 1.00 86.75 83 ARG A CA 1
ATOM 686 C C . ARG A 1 83 ? -4.482 6.746 -2.703 1.00 86.75 83 ARG A C 1
ATOM 688 O O . ARG A 1 83 ? -4.050 5.712 -2.200 1.00 86.75 83 ARG A O 1
ATOM 695 N N . THR A 1 84 ? -5.767 7.035 -2.817 1.00 88.12 84 THR A N 1
ATOM 696 C CA . THR A 1 84 ? -6.851 6.116 -2.483 1.00 88.12 84 THR A CA 1
ATOM 697 C C . THR A 1 84 ? -7.550 5.723 -3.781 1.00 88.12 84 THR 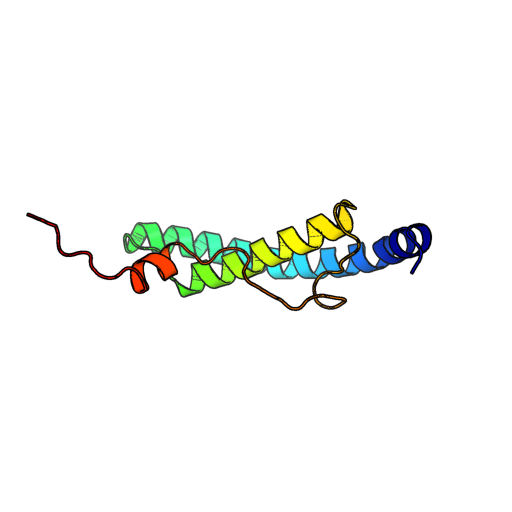A C 1
ATOM 699 O O . THR A 1 84 ? -7.906 6.610 -4.556 1.00 88.12 84 THR A O 1
ATOM 702 N N . LEU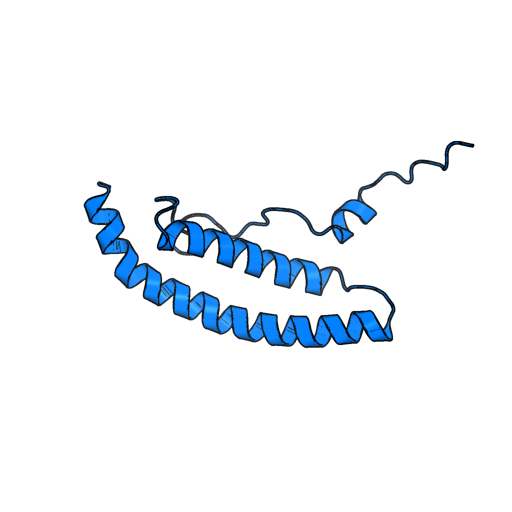 A 1 85 ? -7.704 4.422 -4.055 1.00 86.88 85 LEU A N 1
ATOM 703 C CA . LEU A 1 85 ? -8.411 3.956 -5.260 1.00 86.88 85 LEU A CA 1
ATOM 704 C C . LEU A 1 85 ? -9.909 4.201 -5.132 1.00 86.88 85 LEU A C 1
ATOM 706 O O . LEU A 1 85 ? -10.496 4.910 -5.942 1.00 86.88 85 LEU A O 1
ATOM 710 N N . GLU A 1 86 ? -10.498 3.637 -4.083 1.00 89.38 86 GLU A N 1
ATOM 711 C CA . GLU A 1 86 ? -11.911 3.780 -3.768 1.00 89.38 86 GLU A CA 1
ATOM 712 C C . GLU A 1 86 ? -12.047 4.299 -2.336 1.00 89.38 86 GLU A C 1
ATOM 714 O O . GLU A 1 86 ? -11.348 3.812 -1.438 1.00 89.38 86 GLU A O 1
ATOM 719 N N . PRO A 1 87 ? -12.893 5.318 -2.097 1.00 88.12 87 PRO A N 1
ATOM 720 C CA . PRO A 1 87 ? -13.128 5.809 -0.749 1.00 88.12 87 PRO A CA 1
ATOM 721 C C . PRO A 1 87 ? -13.791 4.718 0.090 1.00 88.12 87 PRO A C 1
ATOM 723 O O . PRO A 1 87 ? -14.500 3.855 -0.431 1.00 88.12 87 PRO A O 1
ATOM 726 N N . THR A 1 88 ? -13.603 4.777 1.406 1.00 89.56 88 THR A N 1
ATOM 727 C CA . THR A 1 88 ? -14.319 3.864 2.295 1.00 89.56 88 THR A CA 1
ATOM 728 C C . THR A 1 88 ? -15.825 4.139 2.205 1.00 89.56 88 THR A C 1
ATOM 730 O O . THR A 1 88 ? -16.270 5.277 2.045 1.00 89.56 88 THR A O 1
ATOM 733 N N . ASP A 1 89 ? -16.646 3.103 2.345 1.00 88.44 89 ASP A N 1
ATOM 734 C CA . ASP A 1 89 ? -18.111 3.206 2.441 1.00 88.44 89 ASP A CA 1
ATOM 735 C C . ASP A 1 89 ? -18.558 4.095 3.623 1.00 88.44 89 ASP A C 1
ATOM 737 O O . ASP A 1 89 ? -19.642 4.681 3.617 1.00 88.44 89 ASP A O 1
ATOM 741 N N . LEU A 1 90 ? -17.678 4.283 4.612 1.00 85.38 90 LEU A N 1
ATOM 742 C CA . LEU A 1 90 ? -17.851 5.252 5.695 1.00 85.38 90 LEU A CA 1
ATOM 743 C C . LEU A 1 90 ? -17.804 6.706 5.202 1.00 85.38 90 LEU A C 1
ATOM 745 O O . LEU A 1 90 ? -18.475 7.557 5.779 1.00 85.38 90 LEU A O 1
ATOM 749 N N . GLU A 1 91 ? -17.045 7.019 4.148 1.00 70.38 91 GLU A N 1
ATOM 750 C CA . GLU A 1 91 ? -17.042 8.353 3.535 1.00 70.38 91 GLU A CA 1
ATOM 751 C C . GLU A 1 91 ? -18.308 8.617 2.718 1.00 70.38 91 GLU A C 1
ATOM 753 O O . GLU A 1 91 ? -18.830 9.735 2.731 1.00 70.38 91 GLU A O 1
ATOM 758 N N . GLN A 1 92 ? -18.816 7.591 2.030 1.00 60.03 92 GLN A N 1
ATOM 759 C CA . GLN A 1 92 ? -20.041 7.687 1.236 1.00 60.03 92 GLN A CA 1
ATOM 760 C C . GLN A 1 92 ? -21.260 7.946 2.127 1.00 60.03 92 GLN A C 1
ATOM 762 O O . GLN A 1 92 ? -22.081 8.795 1.792 1.00 60.03 92 GLN A O 1
ATOM 767 N N . ASN A 1 93 ? -21.323 7.328 3.309 1.00 54.94 93 ASN A N 1
ATOM 768 C CA . ASN A 1 93 ? -22.388 7.577 4.285 1.00 54.94 93 ASN A CA 1
ATOM 769 C C . ASN A 1 93 ? -22.359 8.986 4.909 1.00 54.94 93 ASN A C 1
ATOM 771 O O . ASN A 1 93 ? -23.378 9.443 5.416 1.00 54.94 93 ASN A O 1
ATOM 775 N N . VAL A 1 94 ? -21.225 9.697 4.865 1.00 58.34 94 VAL A N 1
ATOM 776 C CA . VAL A 1 94 ? -21.136 11.108 5.298 1.00 58.34 94 VAL A CA 1
ATOM 777 C C . VAL A 1 94 ? -21.565 12.067 4.180 1.00 58.34 94 VAL A C 1
ATOM 779 O O . VAL A 1 94 ? -22.051 13.159 4.466 1.00 58.34 94 VAL A O 1
ATOM 782 N N . LYS A 1 95 ? -21.380 11.678 2.910 1.00 53.5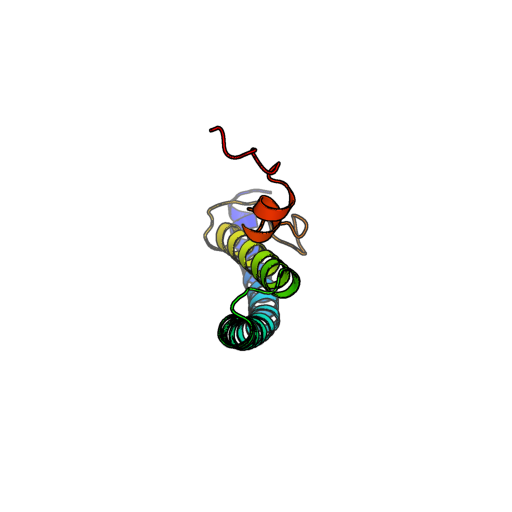3 95 LYS A N 1
ATOM 783 C CA . LYS A 1 95 ? -21.693 12.502 1.728 1.00 53.53 95 LYS A CA 1
ATOM 784 C C . LYS A 1 95 ? -23.040 12.199 1.077 1.00 53.53 95 LYS A C 1
ATOM 786 O O . LYS A 1 95 ? -23.488 13.008 0.267 1.00 53.53 95 LYS A O 1
ATOM 791 N N . ALA A 1 96 ? -23.678 11.074 1.390 1.00 49.50 96 ALA A N 1
ATOM 792 C CA . ALA A 1 96 ? -25.036 10.821 0.945 1.00 49.50 96 ALA A CA 1
ATOM 793 C C . ALA A 1 96 ? -25.933 11.934 1.514 1.00 49.50 96 ALA A C 1
ATOM 795 O O . ALA A 1 96 ? -25.978 12.101 2.738 1.00 49.50 96 ALA A O 1
ATOM 796 N N . PRO A 1 97 ? -26.649 12.708 0.674 1.00 49.06 97 PRO A N 1
ATOM 797 C CA . PRO A 1 97 ? -27.772 13.457 1.196 1.00 49.06 97 PRO A CA 1
ATOM 798 C C . PRO A 1 97 ? -28.663 12.428 1.883 1.00 49.06 97 PRO A C 1
ATOM 800 O O . PRO A 1 97 ? -28.901 11.356 1.322 1.00 49.06 97 PRO A O 1
ATOM 803 N N . GLN A 1 98 ? -29.110 12.728 3.103 1.00 56.53 98 GLN A N 1
ATOM 804 C CA . GLN A 1 98 ? -30.235 12.022 3.695 1.00 56.53 98 GLN A CA 1
ATOM 805 C C . GLN A 1 98 ? -31.357 12.137 2.671 1.00 56.53 98 GLN A C 1
ATOM 807 O O . GLN A 1 98 ? -31.993 13.183 2.573 1.00 56.53 98 GLN A O 1
ATOM 812 N N . HIS A 1 99 ? -31.520 11.128 1.818 1.00 49.59 99 HIS A N 1
ATOM 813 C CA . HIS A 1 99 ? -32.652 11.089 0.925 1.00 49.59 99 HIS A CA 1
ATOM 814 C C . HIS A 1 99 ? -33.822 10.973 1.890 1.00 49.59 99 HIS A C 1
ATOM 816 O O . HIS A 1 99 ? -33.876 9.970 2.613 1.00 49.59 99 HIS A O 1
ATOM 822 N N . PRO A 1 100 ? -34.684 12.002 2.015 1.00 47.25 100 PRO A N 1
ATOM 823 C CA . PRO A 1 100 ? -35.845 11.867 2.862 1.00 47.25 100 PRO A CA 1
ATOM 824 C C . PRO A 1 100 ? -36.542 10.621 2.353 1.00 47.25 100 PRO A C 1
ATOM 826 O O . PRO A 1 100 ? -36.717 10.472 1.136 1.00 47.25 100 PRO A O 1
ATOM 829 N N . SER A 1 101 ? -36.797 9.697 3.275 1.00 51.12 101 SER A N 1
ATOM 830 C CA . SER A 1 101 ? -37.641 8.537 3.074 1.00 51.12 101 SER A CA 1
ATOM 831 C C . SER A 1 101 ? -38.853 9.038 2.305 1.00 51.12 101 SER A C 1
ATOM 833 O O . SER A 1 101 ? -39.673 9.769 2.861 1.00 51.12 101 SER A O 1
ATOM 835 N N . GLN A 1 102 ? -38.874 8.795 0.995 1.00 48.38 102 GLN A N 1
ATOM 836 C CA . GLN A 1 102 ? -40.003 9.184 0.173 1.00 48.38 102 GLN A CA 1
ATOM 837 C C . GLN A 1 102 ? -41.123 8.264 0.644 1.00 48.38 102 GLN A C 1
ATOM 839 O O . GLN A 1 102 ? -41.041 7.046 0.469 1.00 48.38 102 GLN A O 1
ATOM 844 N N . LEU A 1 103 ? -42.043 8.879 1.387 1.00 49.00 103 LEU A N 1
ATOM 845 C CA . LEU A 1 103 ? -43.361 8.371 1.741 1.00 49.00 103 LEU A CA 1
ATOM 846 C C . LEU A 1 103 ? -44.131 7.975 0.479 1.00 49.00 103 LEU A C 1
ATOM 848 O O . LEU A 1 103 ? -43.966 8.679 -0.545 1.00 49.00 103 LEU A O 1
#

Radius of gyration: 18.08 Å; Cα contacts (8 Å, |Δi|>4): 67; chains: 1; bounding box: 60×22×44 Å